Protein AF-A0A2G1X4V9-F1 (afdb_monomer_lite)

pLDDT: mean 84.85, std 17.67, range [38.88, 98.06]

Secondary structure (DSSP, 8-state):
--------------------PPP----------PPPPP----TTSHHHHHHHHHHHHHHHHTT--TTSS-------S--GGGGGTTS------SS-SEETTEE-TTSTT----HHHHHHHHHHHHHHHHHHH---

Radius of gyration: 21.97 Å; chains: 1; bounding box: 36×37×64 Å

Sequence (135 aa):
VRESLAGGAGDGSDGREGRAGVDAAVTLTDRESPFLEAFATDPDHELVRAVAGAAREAGDAVGLPSERGGDARPFGAATEASYFAPAPTVVFGPGDLADEAGAVAHAEREYVRVREVRAAAAAVERTVASLLGDV

Foldseek 3Di:
DDDDPDDDPDDDDDDDPDPPDDDDDDDDDDDPDPDFDDDDAPCPDPLNQLLLVLLQVLCVVLVHPNVATSDDDDDPDGDCQSVPPPDHDDDDAFDDCADPVGGQPPDPNNDGDPSRRRSSVRSVVRSCCVVPNDD

Structure (mmCIF, N/CA/C/O backbone):
data_AF-A0A2G1X4V9-F1
#
_entry.id   AF-A0A2G1X4V9-F1
#
loop_
_atom_site.group_PDB
_atom_site.id
_atom_site.type_symbol
_atom_site.label_atom_id
_atom_site.label_alt_id
_atom_site.label_comp_id
_atom_site.label_asym_id
_atom_site.label_entity_id
_atom_site.label_seq_id
_atom_site.pdbx_PDB_ins_code
_atom_site.Cartn_x
_atom_site.Cartn_y
_atom_site.Cartn_z
_atom_site.occupancy
_atom_site.B_iso_or_equiv
_atom_site.auth_seq_id
_atom_site.auth_comp_id
_atom_site.auth_asym_id
_atom_site.auth_atom_id
_atom_site.pdbx_PDB_model_num
ATOM 1 N N . VAL A 1 1 ? 15.855 1.301 -30.500 1.00 39.53 1 VAL A N 1
ATOM 2 C CA . VAL A 1 1 ? 15.512 0.321 -31.555 1.00 39.53 1 VAL A CA 1
ATOM 3 C C . VAL A 1 1 ? 14.075 0.601 -31.960 1.00 39.53 1 VAL A C 1
ATOM 5 O O . VAL A 1 1 ? 13.214 0.557 -31.096 1.00 39.53 1 VAL A O 1
ATOM 8 N N . ARG A 1 2 ? 13.835 1.059 -33.194 1.00 40.38 2 ARG A N 1
ATOM 9 C CA . ARG A 1 2 ? 12.479 1.305 -33.710 1.00 40.38 2 ARG A CA 1
ATOM 10 C C . ARG A 1 2 ? 12.018 0.016 -34.372 1.00 40.38 2 ARG A C 1
ATOM 12 O O . ARG A 1 2 ? 12.546 -0.322 -35.424 1.00 40.38 2 ARG A O 1
ATOM 19 N N . GLU A 1 3 ? 11.082 -0.686 -33.757 1.00 38.88 3 GLU A N 1
ATOM 20 C CA . GLU A 1 3 ? 10.442 -1.846 -34.369 1.00 38.88 3 GLU A CA 1
ATOM 21 C C . GLU A 1 3 ? 8.983 -1.471 -34.634 1.00 38.88 3 GLU A C 1
ATOM 23 O O . GLU A 1 3 ? 8.161 -1.390 -33.725 1.00 38.88 3 GLU A O 1
ATOM 28 N N . SER A 1 4 ? 8.690 -1.114 -35.886 1.00 44.38 4 SER A N 1
ATOM 29 C CA . SER A 1 4 ? 7.316 -0.982 -36.361 1.00 44.38 4 SER A CA 1
ATOM 30 C C . SER A 1 4 ? 6.736 -2.382 -36.488 1.00 44.38 4 SER A C 1
ATOM 32 O O . SER A 1 4 ? 7.174 -3.155 -37.338 1.00 44.38 4 SER A O 1
ATOM 34 N N . LEU A 1 5 ? 5.725 -2.695 -35.683 1.00 48.81 5 LEU A N 1
ATOM 35 C CA . LEU A 1 5 ? 4.841 -3.822 -35.954 1.00 48.81 5 LEU A CA 1
ATOM 36 C C . LEU A 1 5 ? 4.007 -3.465 -37.190 1.00 48.81 5 LEU A C 1
ATOM 38 O O . LEU A 1 5 ? 2.994 -2.777 -37.097 1.00 48.81 5 LEU A O 1
ATOM 42 N N . ALA A 1 6 ? 4.483 -3.868 -38.367 1.00 43.84 6 ALA A N 1
ATOM 43 C CA . ALA A 1 6 ? 3.714 -3.771 -39.598 1.00 43.84 6 ALA A CA 1
ATOM 44 C C . ALA A 1 6 ? 2.515 -4.726 -39.496 1.00 43.84 6 ALA A C 1
ATOM 46 O O . ALA A 1 6 ? 2.683 -5.946 -39.470 1.00 43.84 6 ALA A O 1
ATOM 47 N N . GLY A 1 7 ? 1.309 -4.160 -39.406 1.00 40.78 7 GLY A N 1
ATOM 48 C CA . GLY A 1 7 ? 0.061 -4.911 -39.478 1.00 40.78 7 GLY A CA 1
ATOM 49 C C . GLY A 1 7 ? 0.007 -5.715 -40.775 1.00 40.78 7 GLY A C 1
ATOM 50 O O . GLY A 1 7 ? 0.207 -5.173 -41.863 1.00 40.78 7 GLY A O 1
ATOM 51 N N . GLY A 1 8 ? -0.213 -7.024 -40.648 1.00 39.84 8 GLY A N 1
ATOM 52 C CA . GLY A 1 8 ? -0.322 -7.934 -41.779 1.00 39.84 8 GLY A CA 1
ATOM 53 C C . GLY A 1 8 ? -1.474 -7.528 -42.693 1.00 39.84 8 GLY A C 1
ATOM 54 O O . GLY A 1 8 ? -2.638 -7.598 -42.306 1.00 39.84 8 GLY A O 1
ATOM 55 N N . ALA A 1 9 ? -1.144 -7.127 -43.917 1.00 45.81 9 ALA A N 1
ATOM 56 C CA . ALA A 1 9 ? -2.100 -7.040 -45.006 1.00 45.81 9 ALA A CA 1
ATOM 57 C C . ALA A 1 9 ? -2.496 -8.471 -45.412 1.00 45.81 9 ALA A C 1
ATOM 59 O O . ALA A 1 9 ? -1.774 -9.139 -46.149 1.00 45.81 9 ALA A O 1
ATOM 60 N N . GLY A 1 10 ? -3.611 -8.960 -44.870 1.00 41.00 10 GLY A N 1
ATOM 61 C CA . GLY A 1 10 ? -4.269 -10.176 -45.335 1.00 41.00 10 GLY A CA 1
ATOM 62 C C . GLY A 1 10 ? -5.281 -9.835 -46.424 1.00 41.00 10 GLY A C 1
ATOM 63 O O . GLY A 1 10 ? -6.356 -9.326 -46.119 1.00 41.00 10 GLY A O 1
ATOM 64 N N . ASP A 1 11 ? -4.931 -10.111 -47.679 1.00 47.81 11 ASP A N 1
ATOM 65 C CA . ASP A 1 11 ? -5.899 -10.333 -48.755 1.00 47.81 11 ASP A CA 1
ATOM 66 C C . ASP A 1 11 ? -6.463 -11.754 -48.594 1.00 47.81 11 ASP A C 1
ATOM 68 O O . ASP A 1 11 ? -5.704 -12.721 -48.495 1.00 47.81 11 ASP A O 1
ATOM 72 N N . GLY A 1 12 ? -7.784 -11.880 -48.490 1.00 40.91 12 GLY A N 1
ATOM 73 C CA . GLY A 1 12 ? -8.444 -13.162 -48.258 1.00 40.91 12 GLY A CA 1
ATOM 74 C C . GLY A 1 12 ? -9.871 -12.996 -47.758 1.00 40.91 12 GLY A C 1
ATOM 75 O O . GLY A 1 12 ? -10.130 -12.962 -46.558 1.00 40.91 12 GLY A O 1
ATOM 76 N N . SER A 1 13 ? -10.802 -12.894 -48.702 1.00 49.03 13 SER A N 1
ATOM 77 C CA . SER A 1 13 ? -12.241 -12.933 -48.471 1.00 49.03 13 SER A CA 1
ATOM 78 C C . SER A 1 13 ? -12.665 -14.261 -47.835 1.00 49.03 13 SER A C 1
ATOM 80 O O . SER A 1 13 ? -12.713 -15.276 -48.528 1.00 49.03 13 SER A O 1
ATOM 82 N N . ASP A 1 14 ? -13.047 -14.256 -46.558 1.00 44.22 14 ASP A N 1
ATOM 83 C CA . ASP A 1 14 ? -13.926 -15.295 -46.021 1.00 44.22 14 ASP A CA 1
ATOM 84 C C . ASP A 1 14 ? -14.927 -14.689 -45.025 1.00 44.22 14 ASP A C 1
ATOM 86 O O . ASP A 1 14 ? -14.569 -13.995 -44.071 1.00 44.22 14 ASP A O 1
ATOM 90 N N . GLY A 1 15 ? -16.214 -14.870 -45.328 1.00 48.34 15 GLY A N 1
ATOM 91 C CA . GLY A 1 15 ? -17.344 -14.099 -44.805 1.00 48.34 15 GLY A CA 1
ATOM 92 C C . GLY A 1 15 ? -17.683 -14.328 -43.332 1.00 48.34 15 GLY A C 1
ATOM 93 O O . GLY A 1 15 ? -18.690 -14.959 -43.016 1.00 48.34 15 GLY A O 1
ATOM 94 N N . ARG A 1 16 ? -16.910 -13.736 -42.418 1.00 52.03 16 ARG A N 1
ATOM 95 C CA . ARG A 1 16 ? -17.277 -13.607 -41.001 1.00 52.03 16 ARG A CA 1
ATOM 96 C C . ARG A 1 16 ? -17.510 -12.135 -40.672 1.00 52.03 16 ARG A C 1
ATOM 98 O O . ARG A 1 16 ? -16.580 -11.339 -40.753 1.00 52.03 16 ARG A O 1
ATOM 105 N N . GLU A 1 17 ? -18.756 -11.783 -40.350 1.00 50.53 17 GLU A N 1
ATOM 106 C CA . GLU A 1 17 ? -19.194 -10.423 -40.004 1.00 50.53 17 GLU A CA 1
ATOM 107 C C . GLU A 1 17 ? -18.175 -9.701 -39.107 1.00 50.53 17 GLU A C 1
ATOM 109 O O . GLU A 1 17 ? -17.743 -10.205 -38.065 1.00 50.53 17 GLU A O 1
ATOM 114 N N . GLY A 1 18 ? -17.742 -8.538 -39.597 1.00 52.22 18 GLY A N 1
ATOM 115 C CA . GLY A 1 18 ? -16.535 -7.847 -39.177 1.00 52.22 18 GLY A CA 1
ATOM 116 C C . GLY A 1 18 ? -16.564 -7.386 -37.727 1.00 52.22 18 GLY A C 1
ATOM 117 O O . GLY A 1 18 ? -17.285 -6.460 -37.359 1.00 52.22 18 GLY A O 1
ATOM 118 N N . ARG A 1 19 ? -15.660 -7.939 -36.918 1.00 61.03 19 ARG A N 1
ATOM 119 C CA . ARG A 1 19 ? -15.087 -7.163 -35.819 1.00 61.03 19 ARG A CA 1
ATOM 120 C C . ARG A 1 19 ? -14.151 -6.146 -36.458 1.00 61.03 19 ARG A C 1
ATOM 122 O O . ARG A 1 19 ? -13.059 -6.513 -36.881 1.00 61.03 19 ARG A O 1
ATOM 129 N N . ALA A 1 20 ? -14.609 -4.902 -36.586 1.00 65.44 20 ALA A N 1
ATOM 130 C CA . ALA A 1 20 ? -13.754 -3.797 -37.000 1.00 65.44 20 ALA A CA 1
ATOM 131 C C . ALA A 1 20 ? -12.530 -3.771 -36.071 1.00 65.44 20 ALA A C 1
ATOM 133 O O . ALA A 1 20 ? -12.675 -3.625 -34.856 1.00 65.44 20 ALA A O 1
ATOM 134 N N . GLY A 1 21 ? -11.345 -4.019 -36.631 1.00 71.00 21 GLY A N 1
ATOM 135 C CA . GLY A 1 21 ? -10.099 -3.975 -35.876 1.00 71.00 21 GLY A CA 1
ATOM 136 C C . GLY A 1 21 ? -9.882 -2.571 -35.317 1.00 71.00 21 GLY A C 1
ATOM 137 O O . GLY A 1 21 ? -10.147 -1.585 -36.002 1.00 71.00 21 GLY A O 1
ATOM 138 N N . VAL A 1 22 ? -9.430 -2.483 -34.067 1.00 75.31 22 VAL A N 1
ATOM 139 C CA . VAL A 1 22 ? -9.014 -1.212 -33.469 1.00 75.31 22 VAL A CA 1
ATOM 140 C C . VAL A 1 22 ? -7.579 -0.953 -33.907 1.00 75.31 22 VAL A C 1
ATOM 142 O O . VAL A 1 22 ? -6.697 -1.751 -33.596 1.00 75.31 22 VAL A O 1
ATOM 145 N N . ASP A 1 23 ? -7.357 0.141 -34.631 1.00 81.44 23 ASP A N 1
ATOM 146 C CA . ASP A 1 23 ? -6.011 0.605 -34.961 1.00 81.44 23 ASP A CA 1
ATOM 147 C C . ASP A 1 23 ? -5.469 1.444 -33.794 1.00 81.44 23 ASP A C 1
ATOM 149 O O . ASP A 1 23 ? -6.136 2.370 -33.322 1.00 81.44 23 ASP A O 1
ATOM 153 N N . ALA A 1 24 ? -4.289 1.089 -33.284 1.00 80.12 24 ALA A N 1
ATOM 154 C CA . ALA A 1 24 ? -3.668 1.740 -32.136 1.00 80.12 24 ALA A CA 1
ATOM 155 C C . ALA A 1 24 ? -2.180 1.978 -32.407 1.00 80.12 24 ALA A C 1
ATOM 157 O O . ALA A 1 24 ? -1.418 1.043 -32.647 1.00 80.12 24 ALA A O 1
ATOM 158 N N . ALA A 1 25 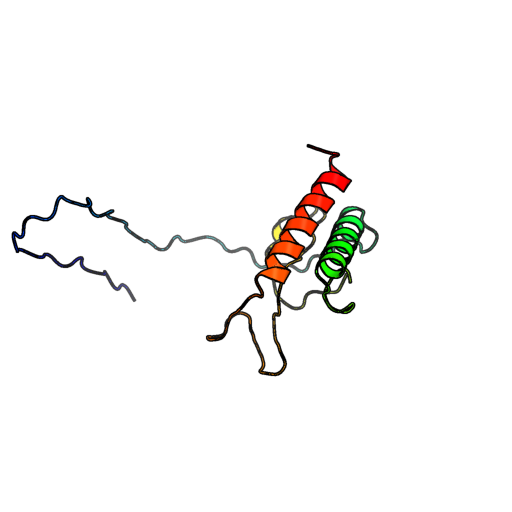? -1.761 3.240 -32.323 1.00 83.12 25 ALA A N 1
ATOM 159 C CA . ALA A 1 25 ? -0.365 3.636 -32.439 1.00 83.12 25 ALA A CA 1
ATOM 160 C C . ALA A 1 25 ? 0.229 3.902 -31.050 1.00 83.12 25 ALA A C 1
ATOM 162 O O . ALA A 1 25 ? -0.364 4.610 -30.236 1.00 83.12 25 ALA A O 1
ATOM 163 N N . VAL A 1 26 ? 1.422 3.357 -30.796 1.00 82.62 26 VAL A N 1
ATOM 164 C CA . VAL A 1 26 ? 2.187 3.579 -29.564 1.00 82.62 26 VAL A CA 1
ATOM 165 C C . VAL A 1 26 ? 3.451 4.354 -29.907 1.00 82.62 26 VAL A C 1
ATOM 167 O O . VAL A 1 26 ? 4.248 3.933 -30.745 1.00 82.62 26 VAL A O 1
ATOM 170 N N . THR A 1 27 ? 3.650 5.485 -29.241 1.00 86.88 27 THR A N 1
ATOM 171 C CA . THR A 1 27 ? 4.867 6.296 -29.341 1.00 86.88 27 THR A CA 1
ATOM 172 C C . THR A 1 27 ? 5.425 6.554 -27.951 1.00 86.88 27 THR A C 1
ATOM 174 O O . THR A 1 27 ? 4.667 6.733 -26.999 1.00 86.88 27 THR A O 1
ATOM 177 N N . LEU A 1 28 ? 6.753 6.604 -27.838 1.00 84.12 28 LEU A N 1
ATOM 178 C CA . LEU A 1 28 ? 7.411 7.018 -26.603 1.00 84.12 28 LEU A CA 1
ATOM 179 C C . LEU A 1 28 ? 7.179 8.517 -26.380 1.00 84.12 28 LEU A C 1
ATOM 181 O O . LEU A 1 28 ? 7.333 9.314 -27.304 1.00 84.12 28 LEU A O 1
ATOM 185 N N . THR A 1 29 ? 6.823 8.882 -25.153 1.00 81.75 29 THR A N 1
ATOM 186 C CA . THR A 1 29 ? 6.752 10.272 -24.697 1.00 81.75 29 THR A CA 1
ATOM 187 C C . THR A 1 29 ? 8.005 10.578 -23.892 1.00 81.75 29 THR A C 1
ATOM 189 O O . THR A 1 29 ? 8.310 9.847 -22.948 1.00 81.75 29 THR A O 1
ATOM 192 N N . ASP A 1 30 ? 8.682 11.678 -24.223 1.00 76.19 30 ASP A N 1
ATOM 193 C CA . ASP A 1 30 ? 9.672 12.274 -23.330 1.00 76.19 30 ASP A CA 1
ATOM 194 C C . ASP A 1 30 ? 8.926 12.897 -22.148 1.00 76.19 30 ASP A C 1
ATOM 196 O O . ASP A 1 30 ? 8.192 13.877 -22.293 1.00 76.19 30 ASP A O 1
ATOM 200 N N . ARG A 1 31 ? 9.065 12.276 -20.978 1.00 71.62 31 ARG A N 1
ATOM 201 C CA . ARG A 1 31 ? 8.552 12.790 -19.710 1.00 71.62 31 ARG A CA 1
ATOM 202 C C . ARG A 1 31 ? 9.754 13.057 -18.817 1.00 71.62 31 ARG A C 1
ATOM 204 O O . ARG A 1 31 ? 10.561 12.152 -18.614 1.00 71.62 31 ARG A O 1
ATOM 211 N N . GLU A 1 32 ? 9.877 14.268 -18.278 1.00 75.75 32 GLU A N 1
ATOM 212 C CA . GLU A 1 32 ? 10.793 14.484 -17.158 1.00 75.75 32 GLU A CA 1
ATOM 213 C C . GLU A 1 32 ? 10.304 13.616 -15.995 1.00 75.75 32 GLU A C 1
ATOM 215 O O . GLU A 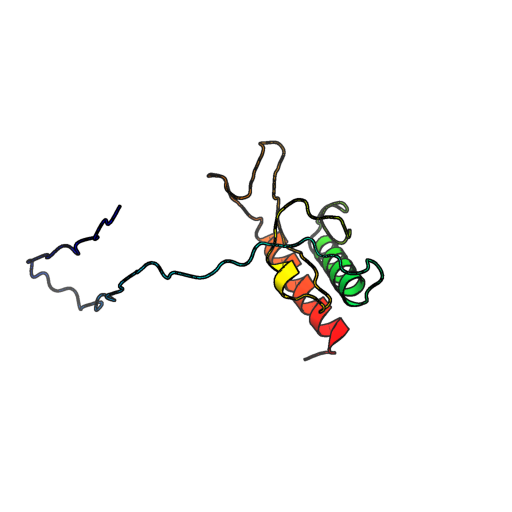1 32 ? 9.193 13.797 -15.496 1.00 75.75 32 GLU A O 1
ATOM 220 N N . SER A 1 33 ? 11.105 12.622 -15.614 1.00 68.25 33 SER A N 1
ATOM 221 C CA . SER A 1 33 ? 10.895 11.844 -14.397 1.00 68.25 33 SER A CA 1
ATOM 222 C C . SER A 1 33 ? 11.683 12.524 -13.283 1.00 68.25 33 SER A C 1
ATOM 224 O O . SER A 1 33 ? 12.902 12.340 -13.224 1.00 68.25 33 SER A O 1
ATOM 226 N N . PRO A 1 34 ? 11.042 13.340 -12.427 1.00 75.50 34 PRO A N 1
ATOM 227 C CA . PRO A 1 34 ? 11.730 13.912 -11.283 1.00 75.50 34 PRO A CA 1
ATOM 228 C C . PRO A 1 34 ? 12.289 12.785 -10.415 1.00 75.50 34 PRO A C 1
ATOM 230 O O . PRO A 1 34 ? 11.656 11.737 -10.248 1.00 75.50 34 PRO A O 1
ATOM 233 N N . PHE A 1 35 ? 13.489 12.992 -9.878 1.00 82.75 35 PHE A N 1
ATOM 234 C CA . PHE A 1 35 ? 14.096 12.019 -8.981 1.00 82.75 35 PHE A CA 1
ATOM 235 C C . PHE A 1 35 ? 13.187 11.787 -7.772 1.00 82.75 35 PHE A C 1
ATOM 237 O O . PHE A 1 35 ? 12.627 12.726 -7.210 1.00 82.75 35 PHE A O 1
ATOM 244 N N . LEU A 1 36 ? 13.026 10.518 -7.401 1.00 87.06 36 LEU A N 1
ATOM 245 C CA . LEU A 1 36 ? 12.299 10.144 -6.196 1.00 87.06 36 LEU A CA 1
ATOM 246 C C . LEU A 1 36 ? 13.112 10.588 -4.980 1.00 87.06 36 LEU A C 1
ATOM 248 O O . LEU A 1 36 ? 14.298 10.269 -4.871 1.00 87.06 36 LEU A O 1
ATOM 252 N N . GLU A 1 37 ? 12.469 11.320 -4.080 1.00 89.19 37 GLU A N 1
ATOM 253 C CA . GLU A 1 37 ? 13.069 11.756 -2.823 1.00 89.19 37 GLU A CA 1
ATOM 254 C C . GLU A 1 37 ? 12.663 10.815 -1.684 1.00 89.19 37 GLU A C 1
ATOM 256 O O . GLU A 1 37 ? 11.707 10.042 -1.783 1.00 89.19 37 GLU A O 1
ATOM 261 N N . ALA A 1 38 ? 13.391 10.874 -0.570 1.00 89.50 38 ALA A N 1
ATOM 262 C CA . ALA A 1 38 ? 12.917 10.245 0.653 1.00 89.50 38 ALA A CA 1
ATOM 263 C C . ALA A 1 38 ? 11.679 10.998 1.162 1.00 89.50 38 ALA A C 1
ATOM 265 O O . ALA A 1 38 ? 11.656 12.226 1.174 1.00 89.50 38 ALA A O 1
ATOM 266 N N . PHE A 1 39 ? 10.673 10.266 1.632 1.00 91.50 39 PHE A N 1
ATOM 267 C CA . PHE A 1 39 ? 9.505 10.844 2.289 1.00 91.50 39 PHE A CA 1
ATOM 268 C C . PHE A 1 39 ? 9.232 10.110 3.602 1.00 91.50 39 PHE A C 1
ATOM 270 O O . PHE A 1 39 ? 9.602 8.945 3.771 1.00 91.50 39 PHE A O 1
ATOM 277 N N . ALA A 1 40 ? 8.576 10.798 4.530 1.00 93.25 40 ALA A N 1
ATOM 278 C CA . ALA A 1 40 ? 8.079 10.207 5.759 1.00 93.25 40 ALA A CA 1
ATOM 279 C C . ALA A 1 40 ? 6.774 10.893 6.158 1.00 93.25 40 ALA A C 1
ATOM 281 O O . ALA A 1 40 ? 6.686 12.120 6.170 1.00 93.25 40 ALA A O 1
ATOM 282 N N . THR A 1 41 ? 5.784 10.084 6.517 1.00 95.81 41 THR A N 1
ATOM 283 C CA . THR A 1 41 ? 4.598 10.534 7.245 1.00 95.81 41 THR A CA 1
ATOM 284 C C . THR A 1 41 ? 4.777 10.113 8.696 1.00 95.81 41 THR A C 1
ATOM 286 O O . THR A 1 41 ? 5.233 8.996 8.948 1.00 95.81 41 THR A O 1
ATOM 289 N N . ASP A 1 42 ? 4.455 11.000 9.638 1.00 95.50 42 ASP A N 1
ATOM 290 C CA . ASP A 1 42 ? 4.512 10.700 11.072 1.00 95.50 42 ASP A CA 1
ATOM 291 C C . ASP A 1 42 ? 3.722 9.404 11.371 1.00 95.50 42 ASP A C 1
ATOM 293 O O . ASP A 1 42 ? 2.555 9.320 10.974 1.00 95.50 42 ASP A O 1
ATOM 297 N N . PRO A 1 43 ? 4.315 8.386 12.027 1.00 94.06 43 PRO A N 1
ATOM 298 C CA . PRO A 1 43 ? 3.611 7.159 12.399 1.00 94.06 43 PRO A CA 1
ATOM 299 C C . PRO A 1 43 ? 2.347 7.392 13.236 1.00 94.06 43 PRO A C 1
ATOM 301 O O . PRO A 1 43 ? 1.406 6.602 13.153 1.00 94.06 43 PRO A O 1
ATOM 304 N N . ASP A 1 44 ? 2.300 8.488 13.9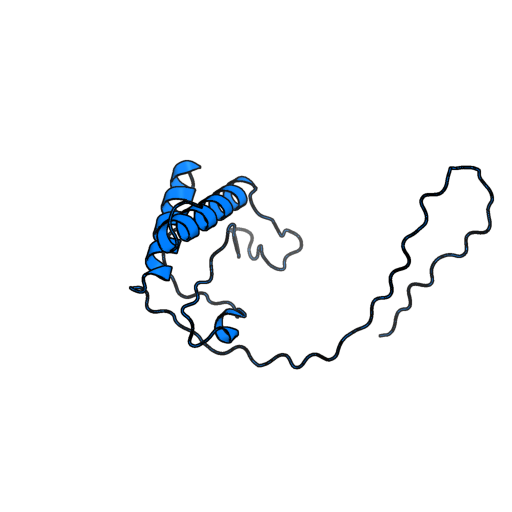97 1.00 95.31 44 ASP A N 1
ATOM 305 C CA . ASP A 1 44 ? 1.139 8.886 14.788 1.00 95.31 44 ASP A CA 1
ATOM 306 C C . ASP A 1 44 ? 0.134 9.732 13.987 1.00 95.31 44 ASP A C 1
ATOM 308 O O . ASP A 1 44 ? -0.913 10.113 14.516 1.00 95.31 44 ASP A O 1
ATOM 312 N N . HIS A 1 45 ? 0.375 10.010 12.704 1.00 97.00 45 HIS A N 1
ATOM 313 C CA . HIS A 1 45 ? -0.581 10.720 11.857 1.00 97.00 45 HIS A CA 1
ATOM 314 C C . HIS A 1 45 ? -1.893 9.928 11.711 1.00 97.00 45 HIS A C 1
ATOM 316 O O . HIS A 1 45 ? -1.893 8.703 11.581 1.00 97.00 45 HIS A O 1
ATOM 322 N N . GLU A 1 46 ? -3.028 10.631 11.674 1.00 97.50 46 GLU A N 1
ATOM 323 C CA . GLU A 1 46 ? -4.365 10.029 11.559 1.00 97.50 46 GLU A CA 1
ATOM 324 C C . GLU A 1 46 ? -4.475 9.073 10.361 1.00 97.50 46 GLU A C 1
ATOM 326 O O . GLU A 1 46 ? -4.877 7.925 10.528 1.00 97.50 46 GLU A O 1
ATOM 331 N N . LEU A 1 47 ? -4.021 9.507 9.177 1.00 97.06 47 LEU A N 1
ATOM 332 C CA . LEU A 1 47 ? -3.959 8.669 7.971 1.00 97.06 47 LEU A CA 1
ATOM 333 C C . LEU A 1 47 ? -3.212 7.342 8.196 1.00 97.06 47 LEU A C 1
ATOM 335 O O . LEU A 1 47 ? -3.684 6.297 7.755 1.00 97.06 47 LEU A O 1
ATOM 339 N N . VAL A 1 48 ? -2.062 7.364 8.881 1.00 97.19 48 VAL A N 1
ATOM 340 C CA . VAL A 1 48 ? -1.272 6.148 9.139 1.00 97.19 48 VAL A CA 1
ATOM 341 C C . VAL A 1 48 ? -2.055 5.199 10.037 1.00 97.19 48 VAL A C 1
ATOM 343 O O . VAL A 1 48 ? -2.189 4.019 9.712 1.00 97.19 48 VAL A O 1
ATOM 346 N N . ARG A 1 49 ? -2.633 5.721 11.125 1.00 97.12 49 ARG A N 1
ATOM 347 C CA . ARG A 1 49 ? -3.441 4.933 12.064 1.00 97.12 49 ARG A CA 1
ATOM 348 C C . ARG A 1 49 ? -4.693 4.349 11.404 1.00 97.12 49 ARG A C 1
ATOM 350 O O . ARG A 1 49 ? -4.986 3.175 11.618 1.00 9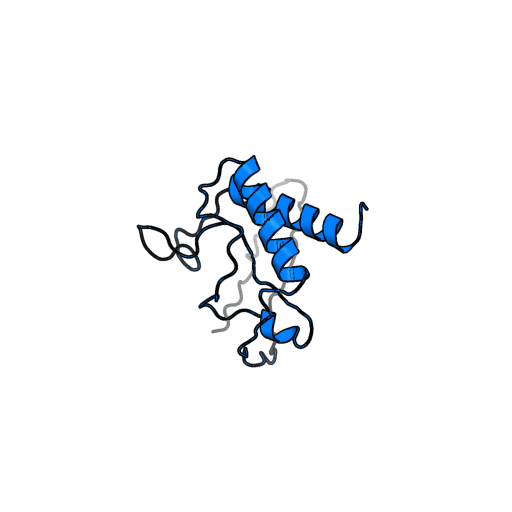7.12 49 ARG A O 1
ATOM 357 N N . ALA A 1 50 ? -5.381 5.123 10.564 1.00 97.62 50 ALA A N 1
ATOM 358 C CA . ALA A 1 50 ? -6.577 4.685 9.847 1.00 97.62 50 ALA A CA 1
ATOM 359 C C . ALA A 1 50 ? -6.276 3.561 8.840 1.00 97.62 50 ALA A C 1
ATOM 361 O O . ALA A 1 50 ? -6.979 2.550 8.819 1.00 97.62 50 ALA A O 1
ATOM 362 N N . VAL A 1 51 ? -5.212 3.697 8.038 1.00 97.69 51 VAL A N 1
ATOM 363 C CA . VAL A 1 51 ? -4.797 2.649 7.087 1.00 97.69 51 VAL A CA 1
ATOM 364 C C . VAL A 1 51 ? -4.325 1.398 7.828 1.00 97.69 51 VAL A C 1
ATOM 366 O O . VAL A 1 51 ? -4.727 0.289 7.479 1.00 97.69 51 VAL A O 1
ATOM 369 N N . ALA A 1 52 ? -3.501 1.554 8.867 1.00 96.94 52 ALA A N 1
ATOM 370 C CA . ALA A 1 52 ? -2.978 0.432 9.642 1.00 96.94 52 ALA A CA 1
ATOM 371 C C . ALA A 1 52 ? -4.096 -0.366 10.337 1.00 96.94 52 ALA A C 1
ATOM 373 O O . ALA A 1 52 ? -4.130 -1.594 10.233 1.00 96.94 52 ALA A O 1
ATOM 374 N N . GLY A 1 53 ? -5.042 0.320 10.988 1.00 96.75 53 GLY A N 1
ATOM 375 C CA . GLY A 1 53 ? -6.203 -0.311 11.620 1.00 96.75 53 GLY A CA 1
ATOM 376 C C . GLY A 1 53 ? -7.079 -1.049 10.608 1.00 96.75 53 GLY A C 1
ATOM 377 O O . GLY A 1 53 ? -7.326 -2.245 10.759 1.00 96.75 53 GLY A O 1
ATOM 378 N N . ALA A 1 54 ? -7.456 -0.380 9.515 1.00 97.38 54 ALA A N 1
ATOM 379 C CA . ALA A 1 54 ? -8.303 -0.973 8.482 1.00 97.38 54 ALA A CA 1
ATOM 380 C C . ALA A 1 54 ? -7.649 -2.175 7.779 1.00 97.38 54 ALA A C 1
ATOM 382 O O . ALA A 1 54 ? -8.346 -3.132 7.425 1.00 97.38 54 ALA A O 1
ATOM 383 N N . ALA A 1 55 ? -6.325 -2.142 7.582 1.00 96.94 55 ALA A N 1
ATOM 384 C CA . ALA A 1 55 ? -5.560 -3.251 7.023 1.00 96.94 55 ALA A CA 1
ATOM 385 C C . ALA A 1 55 ? -5.506 -4.452 7.977 1.00 96.94 55 ALA A C 1
ATOM 387 O O . ALA A 1 55 ? -5.688 -5.582 7.522 1.00 96.94 55 ALA A O 1
ATOM 388 N N . ARG A 1 56 ? -5.316 -4.216 9.284 1.00 96.50 56 ARG A N 1
ATOM 389 C CA . ARG A 1 56 ? -5.358 -5.267 10.314 1.00 96.50 56 ARG A CA 1
ATOM 390 C C . ARG A 1 56 ? -6.724 -5.946 10.341 1.00 96.50 56 ARG A C 1
ATOM 392 O O . ARG A 1 56 ? -6.813 -7.150 10.134 1.00 96.50 56 ARG A O 1
ATOM 399 N N . GLU A 1 57 ? -7.792 -5.161 10.464 1.00 96.31 57 GLU A N 1
ATOM 400 C CA . GLU A 1 57 ? -9.168 -5.672 10.470 1.00 96.31 57 GLU A CA 1
ATOM 401 C C . GLU A 1 57 ? -9.518 -6.432 9.180 1.00 96.31 57 GLU A C 1
ATOM 403 O O . GLU A 1 57 ? -10.244 -7.427 9.209 1.00 96.31 57 GLU A O 1
ATOM 408 N N . ALA A 1 58 ? -9.001 -5.988 8.026 1.00 96.88 58 ALA A N 1
ATOM 409 C CA . ALA A 1 58 ? -9.194 -6.689 6.756 1.00 96.88 58 ALA A CA 1
ATOM 410 C C . ALA A 1 58 ? -8.521 -8.049 6.728 1.00 96.88 58 ALA A C 1
ATOM 412 O O . ALA A 1 58 ? -9.114 -9.013 6.243 1.00 96.88 58 ALA A O 1
ATOM 413 N N . GLY A 1 59 ? -7.275 -8.090 7.200 1.00 96.00 59 GLY A N 1
ATOM 414 C CA . GLY A 1 59 ? -6.488 -9.305 7.277 1.00 96.00 59 GLY A CA 1
ATOM 415 C C . GLY A 1 59 ? -7.155 -10.319 8.192 1.00 96.00 59 GLY A C 1
ATOM 416 O O . GLY A 1 59 ? -7.402 -11.448 7.767 1.00 96.00 59 GLY A O 1
ATOM 417 N N . ASP A 1 60 ? -7.548 -9.883 9.388 1.00 95.44 60 ASP A N 1
ATOM 418 C CA . ASP A 1 60 ? -8.218 -10.718 10.385 1.00 95.44 60 ASP A CA 1
ATOM 419 C C . ASP A 1 60 ? -9.519 -11.320 9.832 1.00 95.44 60 ASP A C 1
ATOM 421 O O . ASP A 1 60 ? -9.751 -12.526 9.946 1.00 95.44 60 ASP A O 1
ATOM 425 N N . ALA A 1 61 ? -10.340 -10.515 9.147 1.00 95.94 61 ALA A N 1
ATOM 426 C CA . ALA A 1 61 ? -11.618 -10.955 8.584 1.00 95.94 61 ALA A CA 1
ATOM 427 C C . ALA A 1 61 ? -11.488 -12.069 7.528 1.00 95.94 61 ALA A C 1
ATOM 429 O O . ALA A 1 61 ? -12.432 -12.834 7.322 1.00 95.94 61 ALA A O 1
ATOM 430 N N . VAL A 1 62 ? -10.337 -12.175 6.855 1.00 95.25 62 VAL A N 1
ATOM 431 C CA . VAL A 1 62 ? -10.064 -13.235 5.867 1.00 95.25 62 VAL A CA 1
ATOM 432 C C . VAL A 1 62 ? -9.055 -14.276 6.367 1.00 95.25 62 VAL A C 1
ATOM 434 O O . VAL A 1 62 ? -8.628 -15.133 5.588 1.00 95.25 62 VAL A O 1
ATOM 437 N N . GLY A 1 63 ? -8.683 -14.221 7.651 1.00 94.69 63 GLY A N 1
ATOM 438 C CA . GLY A 1 63 ? -7.765 -15.160 8.292 1.00 94.69 63 GLY A CA 1
ATOM 439 C C . GLY A 1 63 ? -6.322 -15.054 7.799 1.00 94.69 63 GLY A C 1
ATOM 440 O O . GLY A 1 63 ? -5.653 -16.081 7.654 1.00 94.69 63 GLY A O 1
ATOM 441 N N . LEU A 1 64 ? -5.840 -13.847 7.482 1.00 92.94 64 LEU A N 1
ATOM 442 C CA . LEU A 1 64 ? -4.411 -13.648 7.248 1.00 92.94 64 LEU A CA 1
ATOM 443 C C . LEU A 1 64 ? -3.634 -13.831 8.562 1.00 92.94 64 LEU A C 1
ATOM 445 O O . LEU A 1 64 ? -4.146 -13.496 9.629 1.00 92.94 64 LEU A O 1
ATOM 449 N N . PRO A 1 65 ? -2.400 -14.354 8.502 1.00 90.69 65 PRO A N 1
ATOM 450 C CA . PRO A 1 65 ? -1.506 -14.350 9.652 1.00 90.69 65 PRO A CA 1
ATOM 451 C C . PRO A 1 65 ? -1.298 -12.937 10.213 1.00 90.69 65 PRO A C 1
ATOM 453 O O . PRO A 1 65 ? -1.274 -11.971 9.453 1.00 90.69 65 PRO A O 1
ATOM 456 N N . SER A 1 66 ? -1.095 -12.818 11.525 1.00 85.69 66 SER A N 1
ATOM 457 C CA . SER A 1 66 ? -0.978 -11.528 12.229 1.00 85.69 66 SER A CA 1
ATOM 458 C C . SER A 1 66 ? 0.172 -10.641 11.744 1.00 85.69 66 SER A C 1
ATOM 460 O O . SER A 1 66 ? 0.109 -9.424 11.861 1.00 85.69 66 SER A O 1
ATOM 462 N N . GLU A 1 67 ? 1.220 -11.252 11.198 1.00 86.62 67 GLU A N 1
ATOM 463 C CA . GLU A 1 67 ? 2.372 -10.591 10.590 1.00 86.62 67 GLU A CA 1
ATOM 464 C C . GLU A 1 67 ? 2.072 -10.028 9.188 1.00 86.62 67 GLU A C 1
ATOM 466 O O . GLU A 1 67 ? 2.879 -9.293 8.616 1.00 86.62 67 GLU A O 1
ATOM 471 N N . ARG A 1 68 ? 0.913 -10.370 8.611 1.00 84.44 68 ARG A N 1
ATOM 472 C CA . ARG A 1 68 ? 0.448 -9.888 7.310 1.00 84.44 68 ARG A CA 1
ATOM 473 C C . ARG A 1 68 ? -0.609 -8.801 7.479 1.00 84.44 68 ARG A C 1
ATOM 475 O O . ARG A 1 68 ? -1.804 -9.048 7.341 1.00 84.44 68 ARG A O 1
ATOM 482 N N . GLY A 1 69 ? -0.132 -7.571 7.661 1.00 82.44 69 GLY A N 1
ATOM 483 C CA . GLY A 1 69 ? -0.937 -6.353 7.547 1.00 82.44 69 GLY A CA 1
ATOM 484 C C . GLY A 1 69 ? -1.082 -5.571 8.851 1.00 82.44 69 GLY A C 1
ATOM 485 O O . GLY A 1 69 ? -1.080 -6.124 9.943 1.00 82.44 69 GLY A O 1
ATOM 486 N N . GLY A 1 70 ? -1.206 -4.250 8.723 1.00 86.88 70 GLY A N 1
ATOM 487 C CA . GLY A 1 70 ? -1.476 -3.350 9.847 1.00 86.88 70 GLY A CA 1
ATOM 488 C C . GLY A 1 70 ? -0.265 -2.896 10.667 1.00 86.88 70 GLY A C 1
ATOM 489 O O . GLY A 1 70 ? -0.441 -2.098 11.586 1.00 86.88 70 GLY A O 1
ATOM 490 N N . ASP A 1 71 ? 0.946 -3.339 10.331 1.00 90.75 71 ASP A N 1
ATOM 491 C CA . ASP A 1 71 ? 2.183 -2.806 10.909 1.00 90.75 71 ASP A CA 1
ATOM 492 C C . ASP A 1 71 ? 2.762 -1.703 10.008 1.00 90.75 71 ASP A C 1
ATOM 494 O O . ASP A 1 71 ? 3.070 -1.930 8.833 1.00 90.75 71 ASP A O 1
ATOM 498 N N . ALA A 1 72 ? 2.931 -0.498 10.559 1.00 92.19 72 ALA A N 1
ATOM 499 C CA . ALA A 1 72 ? 3.604 0.604 9.878 1.00 92.19 72 ALA A CA 1
ATOM 500 C C . ALA A 1 72 ? 5.126 0.404 9.934 1.00 92.19 72 ALA A C 1
ATOM 502 O O . ALA A 1 72 ? 5.709 0.257 11.008 1.00 92.19 72 ALA A O 1
ATOM 503 N N . ARG A 1 73 ? 5.784 0.403 8.772 1.00 92.25 73 ARG A N 1
ATOM 504 C CA . ARG A 1 73 ? 7.228 0.159 8.658 1.00 92.25 73 ARG A CA 1
ATOM 505 C C . ARG A 1 73 ? 7.853 0.967 7.522 1.00 92.25 73 ARG A C 1
ATOM 507 O O . ARG A 1 73 ? 7.160 1.260 6.546 1.00 92.25 73 ARG A O 1
ATOM 514 N N . PRO A 1 74 ? 9.166 1.251 7.582 1.00 91.12 74 PRO A N 1
ATOM 515 C CA . PRO A 1 74 ? 9.895 1.749 6.426 1.00 91.12 74 PRO A CA 1
ATOM 516 C C . PRO A 1 74 ? 9.744 0.809 5.223 1.00 91.12 74 PRO A C 1
ATOM 518 O O . PRO A 1 74 ? 9.790 -0.422 5.350 1.00 91.12 74 PRO A O 1
ATOM 521 N N . PHE A 1 75 ? 9.574 1.399 4.043 1.00 89.50 75 PHE A N 1
ATOM 522 C CA . PHE A 1 75 ? 9.473 0.679 2.781 1.00 89.50 75 PHE A CA 1
ATOM 523 C C . PHE A 1 75 ? 10.760 0.886 1.983 1.00 89.50 75 PHE A C 1
ATOM 525 O O . PHE A 1 75 ? 11.096 2.003 1.610 1.00 89.50 75 PHE A O 1
ATOM 532 N N . GLY A 1 76 ? 11.514 -0.195 1.769 1.00 83.69 76 GLY A N 1
ATOM 533 C CA . GLY A 1 76 ? 12.862 -0.140 1.187 1.00 83.69 76 GLY A CA 1
ATOM 534 C C . GLY A 1 76 ? 12.913 -0.001 -0.336 1.00 83.69 76 GLY A C 1
ATOM 535 O O . GLY A 1 76 ? 13.997 -0.088 -0.903 1.00 83.69 76 GLY A O 1
ATOM 536 N N . ALA A 1 77 ? 11.769 0.170 -1.000 1.00 85.69 77 ALA A N 1
ATOM 537 C CA . ALA A 1 77 ? 11.701 0.390 -2.438 1.00 85.69 77 ALA A CA 1
ATOM 538 C C . ALA A 1 77 ? 11.289 1.834 -2.731 1.00 85.69 77 ALA A C 1
ATOM 540 O O . ALA A 1 77 ? 10.521 2.443 -1.984 1.00 85.69 77 ALA A O 1
ATOM 541 N N . ALA A 1 78 ? 11.808 2.375 -3.829 1.00 85.75 78 ALA A N 1
ATOM 542 C CA . ALA A 1 78 ? 11.447 3.708 -4.276 1.00 85.75 78 ALA A CA 1
ATOM 543 C C . ALA A 1 78 ? 9.969 3.729 -4.701 1.00 85.75 78 ALA A C 1
ATOM 545 O O . ALA A 1 78 ? 9.504 2.823 -5.393 1.00 85.75 78 ALA A O 1
ATOM 546 N N . THR A 1 79 ? 9.232 4.752 -4.272 1.00 89.81 79 THR A N 1
ATOM 547 C CA . THR A 1 79 ? 7.811 4.924 -4.602 1.00 89.81 79 THR A CA 1
ATOM 548 C C . THR A 1 79 ? 7.546 6.372 -4.968 1.00 89.81 79 THR A C 1
ATOM 550 O O . THR A 1 79 ? 8.197 7.270 -4.442 1.00 89.81 79 THR A O 1
ATOM 553 N N . GLU A 1 80 ? 6.546 6.604 -5.813 1.00 91.81 80 GLU A N 1
ATOM 554 C CA . GLU A 1 80 ? 6.096 7.944 -6.218 1.00 91.81 80 GLU A CA 1
ATOM 555 C C . GLU A 1 80 ? 5.465 8.750 -5.065 1.00 91.81 80 GLU A C 1
ATOM 557 O O . GLU A 1 80 ? 5.080 9.902 -5.246 1.00 91.81 80 GLU A O 1
ATOM 562 N N . ALA A 1 81 ? 5.381 8.178 -3.857 1.00 93.00 81 ALA A N 1
ATOM 563 C CA . ALA A 1 81 ? 4.819 8.822 -2.676 1.00 93.00 81 ALA A CA 1
ATOM 564 C C . ALA A 1 81 ? 5.507 10.156 -2.325 1.00 93.00 81 ALA A C 1
ATOM 566 O O . ALA A 1 81 ? 4.856 11.059 -1.802 1.00 93.00 81 ALA A O 1
ATOM 567 N N . SER A 1 82 ? 6.790 10.324 -2.667 1.00 90.56 82 SER A N 1
ATOM 568 C CA . SER A 1 82 ? 7.502 11.591 -2.462 1.00 90.56 82 SER A CA 1
ATOM 569 C C . SER A 1 82 ? 6.923 12.755 -3.270 1.00 90.56 82 SER A C 1
ATOM 571 O O . SER A 1 82 ? 7.064 13.902 -2.860 1.00 90.56 82 SER A O 1
ATOM 573 N N . TYR A 1 83 ? 6.237 12.492 -4.388 1.00 91.44 83 TYR A N 1
ATOM 574 C CA . TYR A 1 83 ? 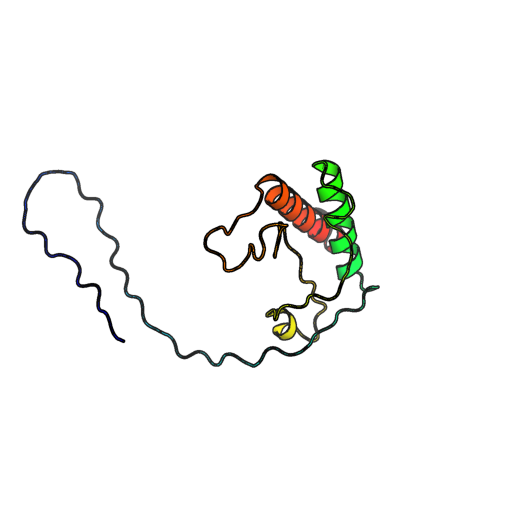5.636 13.539 -5.222 1.00 91.44 83 TYR A CA 1
ATOM 575 C C . TYR A 1 83 ? 4.439 14.230 -4.566 1.00 91.44 83 TYR A C 1
ATOM 577 O O . TYR A 1 83 ? 4.050 15.314 -4.994 1.00 91.44 83 TYR A O 1
ATOM 585 N N . PHE A 1 84 ? 3.860 13.624 -3.529 1.00 92.12 84 PHE A N 1
ATOM 586 C CA . PHE A 1 84 ? 2.718 14.182 -2.812 1.00 92.12 84 PHE A CA 1
ATOM 587 C C . PHE A 1 84 ? 3.130 15.099 -1.656 1.00 92.12 84 PHE A C 1
ATOM 589 O O . PHE A 1 84 ? 2.267 15.736 -1.055 1.00 92.12 84 PHE A O 1
ATOM 596 N N . ALA A 1 85 ? 4.424 15.207 -1.337 1.00 88.94 85 ALA A N 1
ATOM 597 C CA . ALA A 1 85 ? 4.893 16.089 -0.274 1.00 88.94 85 ALA A CA 1
ATOM 598 C C . ALA A 1 85 ? 4.455 17.556 -0.519 1.00 88.94 85 ALA A C 1
ATOM 600 O O . ALA A 1 85 ? 4.521 18.037 -1.651 1.00 88.94 85 ALA A O 1
ATOM 601 N N . PRO A 1 86 ? 4.013 18.293 0.523 1.00 92.44 86 PRO A N 1
ATOM 602 C CA . PRO A 1 86 ? 4.021 17.936 1.947 1.00 92.44 86 PRO A CA 1
ATOM 603 C C . PRO A 1 86 ? 2.743 17.224 2.439 1.00 92.44 86 PRO A C 1
ATOM 605 O O . PRO A 1 86 ? 2.530 17.138 3.647 1.00 92.44 86 PRO A O 1
ATOM 608 N N . ALA A 1 87 ? 1.865 16.748 1.551 1.00 96.25 87 ALA A N 1
ATOM 609 C CA . ALA A 1 87 ? 0.654 16.050 1.967 1.00 96.25 87 ALA A CA 1
ATOM 610 C C . ALA A 1 87 ? 0.987 14.691 2.628 1.00 96.25 87 ALA A C 1
ATOM 612 O O . ALA A 1 87 ? 1.832 13.947 2.113 1.00 96.25 87 ALA A O 1
ATOM 613 N N . PRO A 1 88 ? 0.317 14.329 3.740 1.00 95.94 88 PRO A N 1
ATOM 614 C CA . PRO A 1 88 ? 0.489 13.028 4.379 1.00 95.94 88 PRO A CA 1
ATOM 615 C C . PRO A 1 88 ? 0.199 11.892 3.397 1.00 95.94 88 PRO A C 1
ATOM 617 O O . PRO A 1 88 ? -0.862 11.859 2.779 1.00 95.94 88 PRO A O 1
ATOM 620 N N . THR A 1 89 ? 1.138 10.956 3.268 1.00 96.12 89 THR A N 1
ATOM 621 C CA . THR A 1 89 ? 1.071 9.875 2.273 1.00 96.12 89 THR A CA 1
ATOM 622 C C . THR A 1 89 ? 1.471 8.539 2.892 1.00 96.12 89 THR A C 1
ATOM 624 O O . THR A 1 89 ? 2.427 8.458 3.663 1.00 96.12 89 THR A O 1
ATOM 627 N N . VAL A 1 90 ? 0.747 7.471 2.558 1.00 96.06 90 VAL A N 1
ATOM 628 C CA . VAL A 1 90 ? 1.029 6.100 3.008 1.00 96.06 90 VAL A CA 1
ATOM 629 C C . VAL A 1 90 ? 1.138 5.190 1.794 1.00 96.06 90 VAL A C 1
ATOM 631 O O . VAL A 1 90 ? 0.308 5.251 0.891 1.00 96.06 90 VAL A O 1
ATOM 634 N N . VAL A 1 91 ? 2.149 4.323 1.791 1.00 95.12 91 VAL A N 1
ATOM 635 C CA . VAL A 1 91 ? 2.268 3.219 0.832 1.00 95.12 91 VAL A CA 1
ATOM 636 C C . VAL A 1 91 ? 1.731 1.959 1.499 1.00 95.12 91 VAL A C 1
ATOM 638 O O . VAL A 1 91 ? 2.193 1.573 2.571 1.00 95.12 91 VAL A O 1
ATOM 641 N N . PHE A 1 92 ? 0.761 1.312 0.862 1.00 94.38 92 PHE A N 1
ATOM 642 C CA . PHE A 1 92 ? 0.147 0.073 1.332 1.00 94.38 92 PHE A CA 1
ATOM 643 C C . PHE A 1 92 ? -0.230 -0.795 0.123 1.00 94.38 92 PHE A C 1
ATOM 645 O O . PHE A 1 92 ? -0.449 -0.277 -0.973 1.00 94.38 92 PHE A O 1
ATOM 652 N N . GLY A 1 93 ? -0.322 -2.110 0.313 1.00 94.00 93 GLY A N 1
ATOM 653 C CA . GLY A 1 93 ? -0.820 -3.006 -0.723 1.00 94.00 93 GLY A CA 1
ATOM 654 C C . GLY A 1 93 ? -0.865 -4.472 -0.291 1.00 94.00 93 GLY A C 1
ATOM 655 O O . GLY A 1 93 ? -0.316 -4.822 0.756 1.00 94.00 93 GLY A O 1
ATOM 656 N N . PRO A 1 94 ? -1.540 -5.326 -1.079 1.00 95.25 94 PRO A N 1
ATOM 657 C CA . PRO A 1 94 ? -1.598 -6.765 -0.851 1.00 95.25 94 PRO A CA 1
ATOM 658 C C . PRO A 1 94 ? -0.348 -7.486 -1.367 1.00 95.25 94 PRO A C 1
ATOM 660 O O . PRO A 1 94 ? 0.351 -6.990 -2.249 1.00 95.25 94 PRO A O 1
ATOM 663 N N . GLY A 1 95 ? -0.160 -8.728 -0.918 1.00 92.94 95 GLY A N 1
ATOM 664 C CA . GLY A 1 95 ? 0.809 -9.643 -1.502 1.00 92.94 95 GLY A CA 1
ATOM 665 C C . GLY A 1 95 ? 2.222 -9.504 -0.951 1.00 92.94 95 GLY A C 1
ATOM 666 O O . GLY A 1 95 ? 2.476 -8.896 0.088 1.00 92.94 95 GLY A O 1
ATOM 667 N N . ASP A 1 96 ? 3.139 -10.141 -1.669 1.00 92.94 96 ASP A N 1
ATOM 668 C CA . ASP A 1 96 ? 4.531 -10.301 -1.285 1.00 92.94 96 ASP A CA 1
ATOM 669 C C . ASP A 1 96 ? 5.428 -9.585 -2.289 1.00 92.94 96 ASP A C 1
ATOM 671 O O . ASP A 1 96 ? 5.267 -9.743 -3.496 1.00 92.94 96 ASP A O 1
ATOM 675 N N . LEU A 1 97 ? 6.419 -8.837 -1.800 1.00 92.31 97 LEU A N 1
ATOM 676 C CA . LEU A 1 97 ? 7.527 -8.397 -2.655 1.00 92.31 97 LEU A CA 1
ATOM 677 C C . LEU A 1 97 ? 8.525 -9.531 -2.896 1.00 92.31 97 LEU A C 1
ATOM 679 O O . LEU A 1 97 ? 9.161 -9.592 -3.946 1.00 92.31 97 LEU A O 1
ATOM 683 N N . ALA A 1 98 ? 8.658 -10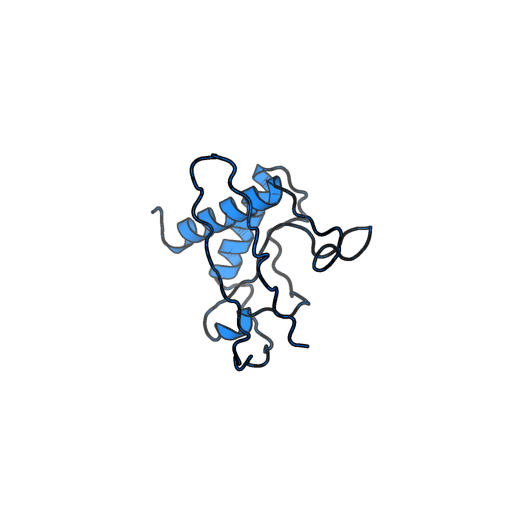.425 -1.918 1.00 93.69 98 ALA A N 1
ATOM 684 C CA . ALA A 1 98 ? 9.489 -11.613 -1.953 1.00 93.69 98 ALA A CA 1
ATOM 685 C C . ALA A 1 98 ? 8.880 -12.691 -1.046 1.00 93.69 98 ALA A C 1
ATOM 687 O O . ALA A 1 98 ? 8.250 -12.371 -0.039 1.00 93.69 98 ALA A O 1
ATOM 688 N N . ASP A 1 99 ? 9.094 -13.952 -1.400 1.00 93.69 99 ASP A N 1
ATOM 689 C CA . ASP A 1 99 ? 8.744 -15.128 -0.609 1.00 93.69 99 ASP A CA 1
ATOM 690 C C . ASP A 1 99 ? 9.981 -16.018 -0.394 1.00 93.69 99 ASP A C 1
ATOM 692 O O . ASP A 1 99 ? 11.110 -15.630 -0.703 1.00 93.69 99 ASP A O 1
ATOM 696 N N . GLU A 1 100 ? 9.789 -17.220 0.151 1.00 95.19 100 GLU A N 1
ATOM 697 C CA . GLU A 1 100 ? 10.873 -18.177 0.421 1.00 95.19 100 GLU A CA 1
ATOM 698 C C . GLU A 1 100 ? 11.661 -18.578 -0.840 1.00 95.19 100 GLU A C 1
ATOM 700 O O . GLU A 1 100 ? 12.816 -18.990 -0.738 1.00 95.19 100 GLU A O 1
ATOM 705 N N . ALA A 1 101 ? 11.071 -18.427 -2.033 1.00 96.31 101 ALA A N 1
ATOM 706 C CA . ALA A 1 101 ? 11.718 -18.700 -3.314 1.00 96.31 101 ALA A CA 1
ATOM 707 C C . ALA A 1 101 ? 12.404 -17.458 -3.931 1.00 96.31 101 ALA A C 1
ATOM 709 O O . ALA A 1 101 ? 12.957 -17.549 -5.028 1.00 96.31 101 ALA A O 1
ATOM 710 N N . GLY A 1 102 ? 12.389 -16.302 -3.253 1.00 96.31 102 GLY A N 1
ATOM 711 C CA . GLY A 1 102 ? 13.050 -15.058 -3.673 1.00 96.31 102 GLY A CA 1
ATOM 712 C C . GLY A 1 102 ? 12.077 -13.941 -4.068 1.00 96.31 102 GLY A C 1
ATOM 713 O O . GLY A 1 102 ? 10.960 -13.872 -3.571 1.00 96.31 102 GLY A O 1
ATOM 714 N N . ALA A 1 103 ? 12.450 -13.073 -5.013 1.00 96.12 103 ALA A N 1
ATOM 715 C CA . ALA A 1 103 ? 11.627 -11.925 -5.436 1.00 96.12 103 ALA A CA 1
ATOM 716 C C . ALA A 1 103 ? 10.316 -12.341 -6.125 1.00 96.12 103 ALA A C 1
ATOM 718 O O . ALA A 1 103 ? 10.365 -13.139 -7.051 1.00 96.12 103 ALA A O 1
ATOM 719 N N . VAL A 1 104 ? 9.170 -11.805 -5.706 1.00 97.12 104 VAL A N 1
ATOM 720 C CA . VAL A 1 104 ? 7.863 -12.020 -6.356 1.00 97.12 104 VAL A CA 1
ATOM 721 C C . VAL A 1 104 ? 7.555 -10.864 -7.305 1.00 97.12 104 VAL A C 1
ATOM 723 O O . VAL A 1 104 ? 7.239 -11.102 -8.465 1.00 97.12 104 VAL A O 1
ATOM 726 N N . ALA A 1 105 ? 7.699 -9.622 -6.840 1.00 94.50 105 ALA A N 1
ATOM 727 C CA . ALA A 1 105 ? 7.575 -8.448 -7.699 1.00 94.50 105 ALA A CA 1
ATOM 728 C C . ALA A 1 105 ? 8.733 -8.392 -8.709 1.00 94.50 105 ALA A C 1
ATOM 730 O O . ALA A 1 105 ? 9.875 -8.698 -8.353 1.00 94.50 105 ALA A O 1
ATOM 731 N N . HIS A 1 106 ? 8.449 -7.975 -9.948 1.00 95.56 106 HIS A N 1
ATOM 732 C CA . HIS A 1 106 ? 9.433 -7.904 -11.039 1.00 95.56 106 HIS A CA 1
ATOM 733 C C . HIS A 1 106 ? 10.066 -9.260 -11.405 1.00 95.56 106 HIS A C 1
ATOM 735 O O . HIS A 1 106 ? 11.187 -9.308 -11.917 1.00 95.56 106 HIS A O 1
ATOM 741 N N . ALA A 1 107 ? 9.364 -10.366 -11.150 1.00 96.06 107 ALA A N 1
ATOM 742 C CA . ALA A 1 107 ? 9.816 -11.713 -11.481 1.00 96.06 107 ALA A CA 1
ATOM 743 C C . ALA A 1 107 ? 8.858 -12.396 -12.466 1.00 96.06 107 ALA A C 1
ATOM 745 O O . ALA A 1 107 ? 7.669 -12.106 -12.499 1.00 96.06 107 ALA A O 1
ATOM 746 N N . GLU A 1 108 ? 9.340 -13.383 -13.226 1.00 97.12 108 GLU A N 1
ATOM 747 C CA . GLU A 1 108 ? 8.481 -14.175 -14.131 1.00 97.12 108 GLU A CA 1
ATOM 748 C C . GLU A 1 108 ? 7.346 -14.902 -13.394 1.00 97.12 108 GLU A C 1
ATOM 750 O O . GLU A 1 108 ? 6.293 -15.175 -13.964 1.00 97.12 108 GLU A O 1
ATOM 755 N N . ARG A 1 109 ? 7.563 -15.203 -12.108 1.00 96.44 109 ARG A N 1
ATOM 756 C CA . ARG A 1 109 ? 6.585 -15.831 -11.217 1.00 96.44 109 ARG A CA 1
ATOM 757 C C . ARG A 1 109 ? 5.745 -14.823 -10.431 1.00 96.44 109 ARG A C 1
ATOM 759 O O . ARG A 1 109 ? 5.257 -15.178 -9.368 1.00 96.44 109 ARG A O 1
ATOM 766 N N . GLU A 1 110 ? 5.633 -13.575 -10.875 1.00 98.06 110 GLU A N 1
ATOM 767 C CA . GLU A 1 110 ? 4.862 -12.551 -10.167 1.00 98.06 110 GLU A CA 1
ATOM 768 C C . GLU A 1 110 ? 3.414 -13.004 -9.925 1.00 98.06 110 GLU A C 1
ATOM 770 O O . GLU A 1 110 ? 2.722 -13.479 -10.829 1.00 98.06 110 GLU A O 1
ATOM 775 N N . TYR A 1 111 ? 2.961 -12.893 -8.676 1.00 97.31 111 TYR A N 1
ATOM 776 C CA . TYR A 1 111 ? 1.614 -13.280 -8.279 1.00 97.31 111 TYR A CA 1
ATOM 777 C C . TYR A 1 111 ? 1.096 -12.410 -7.141 1.00 97.31 111 TYR A C 1
ATOM 779 O O . TYR A 1 111 ? 1.844 -11.846 -6.346 1.00 97.31 111 TYR A O 1
ATOM 787 N N . VAL A 1 112 ? -0.227 -12.387 -7.008 1.00 97.50 112 VAL A N 1
ATOM 788 C CA . VAL A 1 112 ? -0.912 -11.864 -5.829 1.00 97.50 112 VAL A CA 1
ATOM 789 C C . VAL A 1 112 ? -2.070 -12.787 -5.477 1.00 97.50 112 VAL A C 1
ATOM 791 O O . VAL A 1 112 ? -2.765 -13.317 -6.347 1.00 97.50 112 VAL A O 1
ATOM 794 N N . ARG A 1 113 ? -2.293 -13.017 -4.181 1.00 95.75 113 ARG A N 1
ATOM 795 C CA . ARG A 1 113 ? -3.404 -13.860 -3.727 1.00 95.75 113 ARG A CA 1
ATOM 796 C C . ARG A 1 113 ? -4.700 -13.056 -3.806 1.00 95.75 113 ARG A C 1
ATOM 798 O O . ARG A 1 113 ? -4.823 -12.017 -3.167 1.00 95.75 113 ARG A O 1
ATOM 805 N N . VAL A 1 114 ? -5.709 -13.571 -4.515 1.00 97.31 114 VAL A N 1
ATOM 806 C CA . VAL A 1 114 ? -7.012 -12.887 -4.689 1.00 97.31 114 VAL A CA 1
ATOM 807 C C . VAL A 1 114 ? -7.653 -12.497 -3.353 1.00 97.31 114 VAL A C 1
ATOM 809 O O . VAL A 1 114 ? -8.244 -11.425 -3.239 1.00 97.31 114 VAL A O 1
ATOM 812 N N . ARG A 1 115 ? -7.519 -13.338 -2.320 1.00 96.12 115 ARG A N 1
ATOM 813 C CA . ARG A 1 115 ? -8.022 -13.027 -0.971 1.00 96.12 115 ARG A CA 1
ATOM 814 C C . ARG A 1 115 ? -7.353 -11.795 -0.352 1.00 96.12 115 ARG A C 1
ATOM 816 O O . ARG A 1 115 ? -8.030 -11.023 0.311 1.00 96.12 115 ARG A O 1
ATOM 823 N N . GLU A 1 116 ? -6.062 -11.587 -0.612 1.00 96.44 116 GLU A N 1
ATOM 824 C CA . GLU A 1 116 ? -5.320 -10.426 -0.112 1.00 96.44 116 GLU A CA 1
ATOM 825 C C . GLU A 1 116 ? -5.713 -9.163 -0.881 1.00 96.44 116 GLU A C 1
ATOM 827 O O . GLU A 1 116 ? -5.877 -8.116 -0.269 1.00 96.44 116 GLU A O 1
ATOM 832 N N . VAL A 1 117 ? -5.984 -9.261 -2.190 1.00 97.62 117 VAL A N 1
ATOM 833 C CA . VAL A 1 117 ? -6.544 -8.139 -2.971 1.00 97.62 117 VAL A CA 1
ATOM 834 C C . VAL A 1 117 ? -7.905 -7.709 -2.421 1.00 97.62 117 VAL A C 1
ATOM 836 O O . VAL A 1 117 ? -8.159 -6.519 -2.260 1.00 97.62 117 VAL A O 1
ATOM 839 N N . ARG A 1 118 ? -8.779 -8.667 -2.087 1.00 97.69 118 ARG A N 1
ATOM 840 C CA . ARG A 1 118 ? -10.089 -8.374 -1.479 1.00 97.69 118 ARG A CA 1
ATOM 841 C C . ARG A 1 118 ? -9.951 -7.729 -0.100 1.00 97.69 118 ARG A C 1
ATOM 843 O O . ARG A 1 118 ? -10.677 -6.785 0.190 1.00 97.69 118 ARG A O 1
ATOM 850 N N . ALA A 1 119 ? -9.013 -8.201 0.721 1.00 97.25 119 ALA A N 1
ATOM 851 C CA . ALA A 1 119 ? -8.712 -7.580 2.008 1.00 97.25 119 ALA A CA 1
ATOM 852 C C . ALA A 1 119 ? -8.183 -6.147 1.832 1.00 97.25 119 ALA A C 1
ATOM 854 O O . ALA A 1 119 ? -8.663 -5.233 2.493 1.00 97.25 119 ALA A O 1
ATOM 855 N N . ALA A 1 120 ? -7.265 -5.921 0.890 1.00 97.50 120 ALA A N 1
ATOM 856 C CA . ALA A 1 120 ? -6.775 -4.584 0.572 1.00 97.50 120 ALA A CA 1
ATOM 857 C C . ALA A 1 120 ? -7.907 -3.650 0.107 1.00 97.50 120 ALA A C 1
ATOM 859 O O . ALA A 1 120 ? -7.991 -2.519 0.575 1.00 97.50 120 ALA A O 1
ATOM 860 N N . ALA A 1 121 ? -8.824 -4.125 -0.740 1.00 98.00 121 ALA A N 1
ATOM 861 C CA . ALA A 1 121 ? -9.992 -3.342 -1.147 1.00 98.00 121 ALA A CA 1
ATOM 862 C C . ALA A 1 121 ? -10.869 -2.944 0.056 1.00 98.00 121 ALA A C 1
ATOM 864 O O . ALA A 1 121 ? -11.201 -1.771 0.208 1.00 98.00 121 ALA A O 1
ATOM 865 N N . ALA A 1 122 ? -11.165 -3.890 0.953 1.00 97.81 122 ALA A N 1
ATOM 866 C CA . ALA A 1 122 ? -11.922 -3.617 2.176 1.00 97.81 122 ALA A CA 1
ATOM 867 C C . ALA A 1 122 ? -11.185 -2.663 3.136 1.00 97.81 122 ALA A C 1
ATOM 869 O O . ALA A 1 122 ? -11.815 -1.873 3.835 1.00 97.81 122 ALA A O 1
ATOM 870 N N . ALA A 1 123 ? -9.849 -2.721 3.182 1.00 97.62 123 ALA A N 1
ATOM 871 C CA . ALA A 1 123 ? -9.044 -1.782 3.956 1.00 97.62 123 ALA A CA 1
ATOM 872 C C . ALA A 1 123 ? -9.195 -0.350 3.422 1.00 97.62 123 ALA A C 1
ATOM 874 O O . ALA A 1 123 ? -9.462 0.554 4.205 1.00 97.62 123 ALA A O 1
ATOM 875 N N . VAL A 1 124 ? -9.110 -0.153 2.100 1.00 97.44 124 VAL A N 1
ATOM 876 C CA . VAL A 1 124 ? -9.319 1.164 1.470 1.00 97.44 124 VAL A CA 1
ATOM 877 C C . VAL A 1 124 ? -10.718 1.700 1.768 1.00 97.44 124 VAL A C 1
ATOM 879 O O . VAL A 1 124 ? -10.845 2.846 2.191 1.00 97.44 124 VAL A O 1
ATOM 882 N N . GLU A 1 125 ? -11.753 0.874 1.597 1.00 97.75 125 GLU A N 1
ATOM 883 C CA . GLU A 1 125 ? -13.144 1.252 1.872 1.00 97.75 125 GLU A CA 1
ATOM 884 C C . GLU A 1 125 ? -13.327 1.723 3.321 1.00 97.75 125 GLU A C 1
ATOM 886 O O . GLU A 1 125 ? -13.818 2.827 3.557 1.00 97.75 125 GLU A O 1
ATOM 891 N N . ARG A 1 126 ? -12.842 0.943 4.296 1.00 97.50 126 ARG A N 1
ATOM 892 C CA . ARG A 1 126 ? -12.910 1.314 5.716 1.00 97.50 126 ARG A CA 1
ATOM 893 C C . ARG A 1 126 ? -12.094 2.551 6.056 1.00 97.50 126 ARG A C 1
ATOM 895 O O . ARG A 1 126 ? -12.544 3.355 6.864 1.00 97.50 126 ARG A O 1
ATOM 902 N N . THR A 1 127 ? -10.912 2.729 5.467 1.00 97.50 127 THR A N 1
ATOM 903 C CA . THR A 1 127 ? -10.123 3.946 5.690 1.00 97.50 127 THR A CA 1
ATOM 904 C C . THR A 1 127 ? -10.866 5.176 5.178 1.00 97.50 127 THR A C 1
ATOM 906 O O . THR A 1 127 ? -10.951 6.169 5.895 1.00 97.50 127 THR A O 1
ATOM 909 N N . VAL A 1 128 ? -11.446 5.112 3.978 1.00 96.81 128 VAL A N 1
ATOM 910 C CA . VAL A 1 128 ? -12.231 6.221 3.418 1.00 96.81 128 VAL A CA 1
ATOM 911 C C . VAL A 1 128 ? -13.449 6.519 4.293 1.00 96.81 128 VAL A C 1
ATOM 913 O O . VAL A 1 128 ? -13.634 7.674 4.672 1.00 96.81 128 VAL A O 1
ATOM 916 N N . ALA A 1 129 ? -14.215 5.497 4.686 1.00 96.19 129 ALA A N 1
ATOM 917 C CA . ALA A 1 129 ? -15.365 5.660 5.578 1.00 96.19 129 ALA A CA 1
ATOM 918 C C . ALA A 1 129 ? -14.962 6.251 6.942 1.00 96.19 129 ALA A C 1
ATOM 920 O O . ALA A 1 129 ? -15.627 7.140 7.465 1.00 96.19 129 ALA A O 1
ATOM 921 N N . SER A 1 130 ? -13.826 5.823 7.501 1.00 95.75 130 SER A N 1
ATOM 922 C CA . SER A 1 130 ? -13.316 6.347 8.773 1.00 95.75 130 SER A CA 1
ATOM 923 C C . SER A 1 130 ? -12.892 7.813 8.696 1.00 95.75 130 SER A C 1
ATOM 925 O O . SER A 1 130 ? -13.020 8.516 9.694 1.00 95.75 130 SER A O 1
ATOM 927 N N . LEU A 1 131 ? -12.336 8.261 7.567 1.00 95.38 131 LEU A N 1
ATOM 928 C CA . LEU A 1 131 ? -11.802 9.620 7.420 1.00 95.38 131 LEU A CA 1
ATOM 929 C C . LEU A 1 131 ? -12.855 10.622 6.934 1.00 95.38 131 LEU A C 1
ATOM 931 O O . LEU A 1 131 ? -12.770 11.803 7.263 1.00 95.38 131 LEU A O 1
ATOM 935 N N . LEU A 1 132 ? -13.820 10.174 6.128 1.00 94.44 132 LEU A N 1
ATOM 936 C CA . LEU A 1 132 ? -14.795 11.044 5.461 1.00 94.44 132 LEU A CA 1
ATOM 937 C C . LEU A 1 132 ? -16.244 10.833 5.937 1.00 94.44 132 LEU A C 1
ATOM 939 O O . LEU A 1 132 ? -17.097 11.664 5.627 1.00 94.44 132 LEU A O 1
ATOM 943 N N . GLY A 1 133 ? -16.519 9.774 6.705 1.00 82.62 133 GLY A N 1
ATOM 944 C CA . GLY A 1 133 ? -17.868 9.315 7.047 1.00 82.62 133 GLY A CA 1
ATOM 945 C C . GLY A 1 133 ? -18.440 8.330 6.018 1.00 82.62 133 GLY A C 1
ATOM 946 O O . GLY A 1 133 ? -17.858 8.120 4.954 1.00 82.62 133 GLY A O 1
ATOM 947 N N . ASP A 1 134 ? -19.582 7.715 6.342 1.00 70.25 134 ASP A N 1
ATOM 948 C CA . ASP A 1 134 ? -20.289 6.811 5.425 1.00 70.25 134 ASP A CA 1
ATOM 949 C C . ASP A 1 134 ? -20.763 7.583 4.174 1.00 70.25 134 ASP A C 1
ATOM 951 O O . ASP A 1 134 ? -21.446 8.606 4.296 1.00 70.25 134 ASP A O 1
ATOM 955 N N . VAL A 1 135 ? -20.387 7.102 2.982 1.00 51.97 135 VAL A N 1
ATOM 956 C CA . VAL A 1 135 ? -20.834 7.608 1.663 1.00 51.97 135 VAL A CA 1
ATOM 957 C C . VAL A 1 135 ? -22.147 6.984 1.214 1.00 51.97 135 VAL A C 1
ATOM 959 O O . VAL A 1 135 ? -22.327 5.762 1.414 1.00 51.97 135 VAL A O 1
#